Protein AF-A0A0K0FDU7-F1 (afdb_monomer)

pLDDT: mean 91.98, std 4.62, range [59.0, 96.69]

Mean predicted aligned error: 3.83 Å

Structure (mmCIF, N/CA/C/O backbone):
data_AF-A0A0K0FDU7-F1
#
_entry.id   AF-A0A0K0FDU7-F1
#
loop_
_atom_site.group_PDB
_atom_site.id
_atom_site.type_symbol
_atom_site.label_atom_id
_atom_site.label_alt_id
_atom_site.label_comp_id
_atom_site.label_asym_id
_atom_site.label_entity_id
_atom_site.label_seq_id
_atom_site.pdbx_PDB_ins_code
_atom_site.Cartn_x
_atom_site.Cartn_y
_atom_site.Cartn_z
_atom_site.occupancy
_atom_site.B_iso_or_equiv
_atom_site.auth_seq_id
_atom_site.auth_comp_id
_atom_site.auth_asym_id
_atom_site.auth_atom_id
_atom_site.pdbx_PDB_model_num
ATOM 1 N N . MET A 1 1 ? 7.505 -5.495 -8.063 1.00 81.81 1 MET A N 1
ATOM 2 C CA . MET A 1 1 ? 6.734 -4.293 -7.661 1.00 81.81 1 MET A CA 1
ATOM 3 C C . MET A 1 1 ? 5.684 -4.548 -6.590 1.00 81.81 1 MET A C 1
ATOM 5 O O . MET A 1 1 ? 5.302 -3.587 -5.931 1.00 81.81 1 MET A O 1
ATOM 9 N N . ALA A 1 2 ? 5.307 -5.806 -6.318 1.00 80.94 2 ALA A N 1
ATOM 10 C CA . ALA A 1 2 ? 4.483 -6.147 -5.155 1.00 80.94 2 ALA A CA 1
ATOM 11 C C . ALA A 1 2 ? 5.047 -5.582 -3.835 1.00 80.94 2 ALA A C 1
ATOM 13 O O . ALA A 1 2 ? 4.279 -5.144 -2.986 1.00 80.94 2 ALA A O 1
ATOM 14 N N . ASP A 1 3 ? 6.376 -5.499 -3.688 1.00 85.69 3 ASP A N 1
ATOM 15 C CA . ASP A 1 3 ? 7.012 -4.876 -2.520 1.00 85.69 3 ASP A CA 1
ATOM 16 C C . ASP A 1 3 ? 6.695 -3.382 -2.390 1.00 85.69 3 ASP A C 1
ATOM 18 O O . ASP A 1 3 ? 6.403 -2.922 -1.290 1.00 85.69 3 ASP A O 1
ATOM 22 N N . LEU A 1 4 ? 6.688 -2.627 -3.498 1.00 90.75 4 LEU A N 1
ATOM 23 C CA . LEU A 1 4 ? 6.318 -1.208 -3.503 1.00 90.75 4 LEU A CA 1
ATOM 24 C C . LEU A 1 4 ? 4.844 -1.034 -3.129 1.00 90.75 4 LEU A C 1
ATOM 26 O O . LEU A 1 4 ? 4.525 -0.252 -2.236 1.00 90.75 4 LEU A O 1
ATOM 30 N N . ALA A 1 5 ? 3.951 -1.794 -3.767 1.00 91.19 5 ALA A N 1
ATOM 31 C CA . ALA A 1 5 ? 2.526 -1.789 -3.445 1.00 91.19 5 ALA A CA 1
ATOM 32 C C . ALA A 1 5 ? 2.275 -2.122 -1.970 1.00 91.19 5 ALA A C 1
ATOM 34 O O . ALA A 1 5 ? 1.570 -1.387 -1.278 1.00 91.19 5 ALA A O 1
ATOM 35 N N . ARG A 1 6 ? 2.942 -3.155 -1.452 1.00 89.62 6 ARG A N 1
ATOM 36 C CA . ARG A 1 6 ? 2.887 -3.535 -0.041 1.00 89.62 6 ARG A CA 1
ATOM 37 C C . ARG A 1 6 ? 3.420 -2.432 0.875 1.00 89.62 6 ARG A C 1
ATOM 39 O O . ARG A 1 6 ? 2.785 -2.129 1.882 1.00 89.62 6 ARG A O 1
ATOM 46 N N . LEU A 1 7 ? 4.561 -1.824 0.546 1.00 88.75 7 LEU A N 1
ATOM 47 C CA . LEU A 1 7 ? 5.154 -0.732 1.323 1.00 88.75 7 LEU A CA 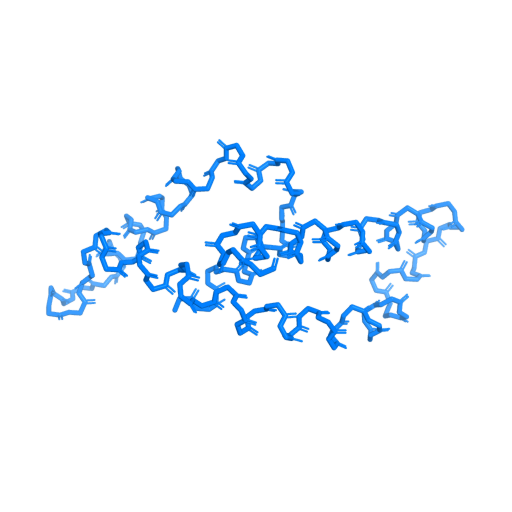1
ATOM 48 C C . LEU A 1 7 ? 4.202 0.459 1.420 1.00 88.75 7 LEU A C 1
ATOM 50 O O . LEU A 1 7 ? 3.965 0.946 2.526 1.00 88.75 7 LEU A O 1
ATOM 54 N N . LEU A 1 8 ? 3.629 0.893 0.296 1.00 89.75 8 LEU A N 1
ATOM 55 C CA . LEU A 1 8 ? 2.680 2.003 0.283 1.00 89.75 8 LEU A CA 1
ATOM 56 C C . LEU A 1 8 ? 1.411 1.651 1.061 1.00 89.75 8 LEU A C 1
ATOM 58 O O . LEU A 1 8 ? 0.974 2.440 1.898 1.00 89.75 8 LEU A O 1
ATOM 62 N N . ALA A 1 9 ? 0.849 0.461 0.850 1.00 87.94 9 ALA A N 1
ATOM 63 C CA . ALA A 1 9 ? -0.389 0.054 1.500 1.00 87.94 9 ALA A CA 1
ATOM 64 C C . ALA A 1 9 ? -0.252 -0.098 3.028 1.00 87.94 9 ALA A C 1
ATOM 66 O O . ALA A 1 9 ? -1.145 0.321 3.761 1.00 87.94 9 ALA A O 1
ATOM 67 N N . PHE A 1 10 ? 0.875 -0.621 3.530 1.00 83.38 10 PHE A N 1
ATOM 68 C CA . PHE A 1 10 ? 1.074 -0.816 4.972 1.00 83.38 10 PHE A CA 1
ATOM 69 C C . PHE A 1 10 ? 1.495 0.446 5.722 1.00 83.38 10 PHE A C 1
ATOM 71 O O . PHE A 1 10 ? 1.156 0.583 6.896 1.00 83.38 10 PHE A O 1
ATOM 78 N N . ASN A 1 11 ? 2.259 1.341 5.093 1.00 85.06 11 ASN A N 1
ATOM 79 C CA . ASN A 1 11 ? 2.931 2.432 5.810 1.00 85.06 11 ASN A CA 1
ATOM 80 C C . ASN A 1 11 ? 2.258 3.794 5.643 1.00 85.06 11 ASN A C 1
ATOM 82 O O . ASN A 1 11 ? 2.694 4.766 6.253 1.00 85.06 11 ASN A O 1
ATOM 86 N N . THR A 1 12 ? 1.199 3.881 4.843 1.00 88.12 12 THR A N 1
ATOM 87 C CA . THR A 1 12 ? 0.466 5.130 4.635 1.00 88.12 12 THR A CA 1
ATOM 88 C C . THR A 1 12 ? -1.008 4.959 4.969 1.00 88.12 12 THR A C 1
ATOM 90 O O . THR A 1 12 ? -1.545 3.851 4.953 1.00 88.12 12 THR A O 1
ATOM 93 N N . THR A 1 13 ? -1.672 6.067 5.292 1.00 89.31 13 THR A N 1
ATOM 94 C CA . THR A 1 13 ? -3.135 6.086 5.305 1.00 89.31 13 THR A CA 1
ATOM 95 C C . THR A 1 13 ? -3.647 6.007 3.871 1.00 89.31 13 THR A C 1
ATOM 97 O O . THR A 1 13 ? -2.994 6.482 2.940 1.00 89.31 13 THR A O 1
ATOM 100 N N . SER A 1 14 ? -4.841 5.456 3.684 1.00 90.50 14 SER A N 1
ATOM 101 C CA . SER A 1 14 ? -5.457 5.311 2.362 1.00 90.50 14 SER A CA 1
ATOM 102 C C . SER A 1 14 ? -5.644 6.661 1.674 1.00 90.50 14 SER A C 1
ATOM 104 O O . SER A 1 14 ? -5.299 6.814 0.507 1.00 90.50 14 SER A O 1
ATOM 106 N N . LYS A 1 15 ? -6.077 7.680 2.432 1.00 91.94 15 LYS A N 1
ATOM 107 C CA . LYS A 1 15 ? -6.155 9.066 1.954 1.00 91.94 15 LYS A CA 1
ATOM 108 C C . LYS A 1 15 ? -4.810 9.551 1.408 1.00 91.94 15 LYS A C 1
ATOM 110 O O . LYS A 1 15 ? -4.741 10.007 0.272 1.00 91.94 15 LYS A O 1
ATOM 115 N N . TYR A 1 16 ? -3.742 9.414 2.197 1.00 93.12 16 TYR A N 1
ATOM 116 C CA . TYR A 1 16 ? -2.415 9.860 1.780 1.00 93.12 16 TYR A CA 1
ATOM 117 C C . TYR A 1 16 ? -1.938 9.116 0.531 1.00 93.12 16 TYR A C 1
ATOM 119 O O . TYR A 1 16 ? -1.433 9.754 -0.391 1.00 93.12 16 TYR A O 1
ATOM 127 N N . ARG A 1 17 ? -2.124 7.789 0.483 1.00 92.75 17 ARG A N 1
ATOM 128 C CA . ARG A 1 17 ? -1.781 6.956 -0.676 1.00 92.75 17 ARG A CA 1
ATOM 129 C C . ARG A 1 17 ? -2.475 7.456 -1.937 1.00 92.75 17 ARG A C 1
ATOM 131 O O . ARG A 1 17 ? -1.781 7.785 -2.888 1.00 92.75 17 ARG A O 1
ATOM 138 N N . ARG A 1 18 ? -3.805 7.580 -1.920 1.00 92.19 18 ARG A N 1
ATOM 139 C CA . ARG A 1 18 ? -4.612 8.020 -3.073 1.00 92.19 18 ARG A CA 1
ATOM 140 C C . ARG A 1 18 ? -4.185 9.400 -3.581 1.00 92.19 18 ARG A C 1
ATOM 142 O O . ARG A 1 18 ? -4.017 9.595 -4.778 1.00 92.19 18 ARG A O 1
ATOM 149 N N . GLU A 1 19 ? -3.940 10.341 -2.671 1.00 95.94 19 GLU A N 1
ATOM 150 C CA . GLU A 1 19 ? -3.513 11.705 -3.018 1.00 95.94 19 GLU A CA 1
ATOM 151 C C . GLU A 1 19 ? -2.080 11.775 -3.576 1.00 95.94 19 GLU A C 1
ATOM 153 O O . GLU A 1 19 ? -1.738 12.724 -4.279 1.00 95.94 19 GLU A O 1
ATOM 158 N N . ASN A 1 20 ? -1.219 10.803 -3.252 1.00 95.69 20 ASN A N 1
ATOM 159 C CA . ASN A 1 20 ? 0.220 10.879 -3.524 1.00 95.69 20 ASN A CA 1
ATOM 160 C C . ASN A 1 20 ? 0.769 9.727 -4.374 1.00 95.69 20 ASN A C 1
ATOM 162 O O . ASN A 1 20 ? 1.975 9.699 -4.607 1.00 95.69 20 ASN A O 1
ATOM 166 N N . GLU A 1 21 ? -0.060 8.792 -4.833 1.00 93.88 21 GLU A N 1
ATOM 167 C CA . GLU A 1 21 ? 0.379 7.533 -5.444 1.00 93.88 21 GLU A CA 1
ATOM 168 C C . GLU A 1 21 ? 1.392 7.755 -6.572 1.00 93.88 21 GLU A C 1
ATOM 170 O O . GLU A 1 21 ? 2.522 7.272 -6.496 1.00 93.88 21 GLU A O 1
ATOM 175 N N . ASN A 1 22 ? 1.036 8.576 -7.564 1.00 95.12 22 ASN A N 1
ATOM 176 C CA . ASN A 1 22 ? 1.920 8.901 -8.685 1.00 95.12 22 ASN A CA 1
ATOM 177 C C . ASN A 1 22 ? 3.256 9.499 -8.225 1.00 95.12 22 ASN A C 1
ATOM 179 O O . ASN A 1 22 ? 4.314 9.054 -8.667 1.00 95.12 22 ASN A O 1
ATOM 183 N N . ARG A 1 23 ? 3.211 10.456 -7.289 1.00 96.56 23 ARG A N 1
ATOM 184 C CA . ARG A 1 23 ? 4.406 11.110 -6.736 1.00 96.56 23 ARG A CA 1
ATOM 185 C C . ARG A 1 23 ? 5.317 10.108 -6.024 1.00 96.56 23 ARG A C 1
ATOM 187 O O . ARG A 1 23 ? 6.536 10.203 -6.127 1.00 96.56 23 ARG A O 1
ATOM 194 N N . LEU A 1 24 ? 4.737 9.157 -5.293 1.00 94.69 24 LEU A N 1
ATOM 195 C CA . LEU A 1 24 ? 5.476 8.130 -4.556 1.00 94.69 24 LEU A CA 1
ATOM 196 C C . LEU A 1 24 ? 6.091 7.087 -5.497 1.00 94.69 24 LEU A C 1
ATOM 198 O O . LEU A 1 24 ? 7.232 6.683 -5.280 1.00 94.69 24 LEU A O 1
ATOM 202 N N . ILE A 1 25 ? 5.378 6.689 -6.555 1.00 95.50 25 ILE A N 1
ATOM 203 C CA . ILE A 1 25 ? 5.908 5.782 -7.583 1.00 95.50 25 ILE A CA 1
ATOM 204 C C . ILE A 1 25 ? 7.068 6.443 -8.335 1.00 95.50 25 ILE A C 1
ATOM 206 O O . ILE A 1 25 ? 8.101 5.812 -8.539 1.00 95.50 25 ILE A O 1
ATOM 210 N N . GLU A 1 26 ? 6.940 7.719 -8.699 1.00 96.38 26 GLU A N 1
ATOM 211 C CA . GLU A 1 26 ? 8.008 8.491 -9.352 1.00 96.38 26 GLU A CA 1
ATOM 212 C C . GLU A 1 26 ? 9.229 8.669 -8.448 1.00 96.38 26 GLU A C 1
ATOM 214 O O . GLU A 1 26 ? 10.368 8.533 -8.896 1.00 96.38 26 GLU A O 1
ATOM 219 N N . TYR A 1 27 ? 9.007 8.906 -7.155 1.00 95.19 27 TYR A N 1
ATOM 220 C CA . TYR A 1 27 ? 10.095 8.956 -6.188 1.00 95.19 27 TYR A CA 1
ATOM 221 C C . TYR A 1 27 ? 10.817 7.606 -6.075 1.00 95.19 27 TYR A C 1
ATOM 223 O O . TYR A 1 27 ? 12.044 7.562 -6.136 1.00 95.19 27 TYR A O 1
ATOM 231 N N . TYR A 1 28 ? 10.073 6.499 -5.977 1.00 94.06 28 TYR A N 1
ATOM 232 C CA . TYR A 1 28 ? 10.660 5.159 -5.962 1.00 94.06 28 TYR A CA 1
ATOM 233 C C . TYR A 1 28 ? 11.442 4.863 -7.245 1.00 94.06 28 TYR A C 1
ATOM 235 O O . TYR A 1 28 ? 12.558 4.357 -7.170 1.00 94.06 28 TYR A O 1
ATOM 243 N N . HIS A 1 29 ? 10.886 5.209 -8.410 1.00 95.12 29 HIS A N 1
ATOM 244 C CA . HIS A 1 29 ? 11.529 5.045 -9.716 1.00 95.12 29 HIS A CA 1
ATOM 245 C C . HIS A 1 29 ? 12.902 5.704 -9.763 1.00 95.12 29 HIS A C 1
ATOM 247 O O . HIS A 1 29 ? 13.887 5.058 -10.123 1.00 95.12 29 HIS A O 1
ATOM 253 N N . LYS A 1 30 ? 12.956 6.973 -9.345 1.00 95.06 30 LYS A N 1
ATOM 254 C CA . LYS A 1 30 ? 14.190 7.749 -9.291 1.00 95.06 30 LYS A CA 1
ATOM 255 C C . LYS A 1 30 ? 15.236 7.049 -8.425 1.00 95.06 30 LYS A C 1
ATOM 257 O O . LYS A 1 30 ? 16.324 6.765 -8.911 1.00 95.06 30 LYS A O 1
ATOM 262 N N . ILE A 1 31 ? 14.886 6.719 -7.181 1.00 94.44 31 ILE A N 1
ATOM 263 C CA . ILE A 1 31 ? 15.816 6.077 -6.240 1.00 94.44 31 ILE A CA 1
ATOM 264 C C . ILE A 1 31 ? 16.272 4.704 -6.749 1.00 94.44 31 ILE A C 1
ATOM 266 O O . ILE A 1 31 ? 17.451 4.368 -6.647 1.00 94.44 31 ILE A O 1
ATOM 270 N N . PHE A 1 32 ? 15.358 3.909 -7.313 1.00 92.75 32 PHE A N 1
ATOM 271 C CA . PHE A 1 32 ? 15.676 2.593 -7.858 1.00 92.75 32 PHE A CA 1
ATOM 272 C C . PHE A 1 32 ? 16.709 2.699 -8.986 1.00 92.75 32 PHE A C 1
ATOM 274 O O . PHE A 1 32 ? 17.757 2.064 -8.906 1.00 92.75 32 PHE A O 1
ATOM 281 N N . ASN A 1 33 ? 16.467 3.545 -9.991 1.00 94.12 33 ASN A N 1
ATOM 282 C CA . ASN A 1 33 ? 17.393 3.695 -11.115 1.00 94.12 33 ASN A CA 1
ATOM 283 C C . ASN A 1 33 ? 18.716 4.374 -10.713 1.00 94.12 33 ASN A C 1
ATOM 285 O O . ASN A 1 33 ? 19.748 4.021 -11.272 1.00 94.12 33 ASN A O 1
ATOM 289 N N . GLU A 1 34 ? 18.719 5.285 -9.731 1.00 94.19 34 GLU A N 1
ATOM 290 C CA . GLU A 1 34 ? 19.954 5.858 -9.160 1.00 94.19 34 GLU A CA 1
ATOM 291 C C . GLU A 1 34 ? 20.801 4.810 -8.416 1.00 94.19 34 GLU A C 1
ATOM 293 O O . GLU A 1 34 ? 22.021 4.936 -8.346 1.00 94.19 34 GLU A O 1
ATOM 298 N N . THR A 1 35 ? 20.167 3.772 -7.863 1.00 93.81 35 THR A N 1
ATOM 299 C CA . THR A 1 35 ? 20.851 2.690 -7.132 1.00 93.81 35 THR A CA 1
ATOM 300 C C . THR A 1 35 ? 21.338 1.577 -8.067 1.00 93.81 35 THR A C 1
ATOM 302 O O . THR A 1 35 ? 22.322 0.890 -7.781 1.00 93.81 35 THR A O 1
ATOM 305 N N . VAL A 1 36 ? 20.648 1.366 -9.189 1.00 92.25 36 VAL A N 1
ATOM 306 C CA . VAL A 1 36 ? 20.998 0.353 -10.187 1.00 92.25 36 VAL A CA 1
ATOM 307 C C . VAL A 1 36 ? 22.114 0.885 -11.094 1.00 92.25 36 VAL A C 1
ATOM 309 O O . VAL A 1 36 ? 21.877 1.611 -12.055 1.00 92.25 36 VAL A O 1
ATOM 312 N N . ASN A 1 37 ? 23.351 0.477 -10.791 1.00 81.50 37 ASN A N 1
ATOM 313 C CA . ASN A 1 37 ? 24.566 0.905 -11.503 1.00 81.50 37 ASN A CA 1
ATOM 314 C C . ASN A 1 37 ? 24.689 0.384 -12.951 1.00 81.50 37 ASN A C 1
ATOM 316 O O . ASN A 1 37 ? 25.557 0.842 -13.688 1.00 81.50 37 ASN A O 1
ATOM 320 N N . ASP A 1 38 ? 23.877 -0.597 -13.354 1.00 92.12 38 ASP A N 1
ATOM 321 C CA . ASP A 1 38 ? 23.887 -1.178 -14.702 1.00 92.12 38 ASP A CA 1
ATOM 322 C C . ASP A 1 38 ? 22.581 -0.826 -15.421 1.00 92.12 38 ASP 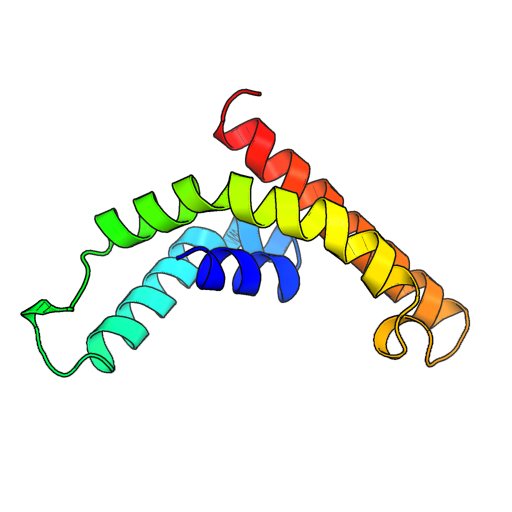A C 1
ATOM 324 O O . ASP A 1 38 ? 21.504 -1.305 -15.060 1.00 92.12 38 ASP A O 1
ATOM 328 N N . GLU A 1 39 ? 22.695 0.006 -16.458 1.00 89.75 39 GLU A N 1
ATOM 329 C CA . GLU A 1 39 ? 21.572 0.543 -17.235 1.00 89.75 39 GLU A CA 1
ATOM 330 C C . GLU A 1 39 ? 20.642 -0.541 -17.796 1.00 89.75 39 GLU A C 1
ATOM 332 O O . GLU A 1 39 ? 19.450 -0.299 -17.966 1.00 89.75 39 GLU A O 1
ATOM 337 N N . ARG A 1 40 ? 21.136 -1.768 -18.019 1.00 91.44 40 ARG A N 1
ATOM 338 C CA . ARG A 1 40 ? 20.319 -2.885 -18.529 1.00 91.44 40 ARG A CA 1
ATOM 339 C C . ARG A 1 40 ? 19.238 -3.343 -17.552 1.00 91.44 40 ARG A C 1
ATOM 341 O O . ARG A 1 40 ? 18.287 -3.996 -17.972 1.00 91.44 40 ARG A O 1
ATOM 348 N N . TYR A 1 41 ? 19.396 -3.037 -16.265 1.00 89.94 41 TYR A N 1
ATOM 349 C CA . TYR A 1 41 ? 18.432 -3.374 -15.216 1.00 89.94 41 TYR A CA 1
ATOM 350 C C . TYR A 1 41 ? 17.608 -2.171 -14.754 1.00 89.94 41 TYR A C 1
ATOM 352 O O . TYR A 1 41 ? 16.753 -2.318 -13.877 1.00 89.94 41 TYR A O 1
ATOM 360 N N . GLN A 1 42 ? 17.845 -0.986 -15.321 1.00 93.12 42 GLN A N 1
ATOM 361 C CA . GLN A 1 42 ? 16.980 0.157 -15.077 1.00 93.12 42 GLN A CA 1
ATOM 362 C C . GLN A 1 42 ? 15.605 -0.096 -15.691 1.00 93.12 42 GLN A C 1
ATOM 364 O O . GLN A 1 42 ? 15.460 -0.732 -16.736 1.00 93.12 42 GLN A O 1
ATOM 369 N N . VAL A 1 43 ? 14.571 0.414 -15.031 1.00 92.69 43 VAL A N 1
ATOM 370 C CA . VAL A 1 43 ? 13.185 0.254 -15.483 1.00 92.69 43 VAL A CA 1
ATOM 371 C C . VAL A 1 43 ? 12.640 1.584 -15.980 1.00 92.69 43 VAL A C 1
ATOM 373 O O . VAL A 1 43 ? 13.022 2.646 -15.483 1.00 92.69 43 VAL A O 1
ATOM 376 N N . SER A 1 44 ? 11.734 1.552 -16.958 1.00 95.19 44 SER A N 1
ATOM 377 C CA . SER A 1 44 ? 10.974 2.745 -17.334 1.00 95.19 44 SER A CA 1
ATOM 378 C C . SER A 1 44 ? 9.910 3.044 -16.273 1.00 95.19 44 SER A C 1
ATOM 380 O O . SER A 1 44 ? 9.386 2.136 -15.621 1.00 95.19 44 SER A O 1
ATOM 382 N N . LEU A 1 45 ? 9.567 4.323 -16.111 1.00 96.00 45 LEU A N 1
ATOM 383 C CA . LEU A 1 45 ? 8.507 4.738 -15.189 1.00 96.00 45 LEU A CA 1
ATOM 384 C C . LEU A 1 45 ? 7.154 4.115 -15.565 1.00 96.00 45 LEU A C 1
ATOM 386 O O . LEU A 1 45 ? 6.374 3.749 -14.691 1.00 96.00 45 LEU A O 1
ATOM 390 N N . GLU A 1 46 ? 6.884 3.973 -16.862 1.00 96.69 46 GLU A N 1
ATOM 391 C CA . GLU A 1 46 ? 5.658 3.359 -17.374 1.00 96.69 46 GLU A CA 1
ATOM 392 C C . GLU A 1 46 ? 5.557 1.882 -16.978 1.00 96.69 46 GLU A C 1
ATOM 394 O O . GLU A 1 46 ? 4.560 1.481 -16.377 1.00 96.69 46 GLU A O 1
ATOM 399 N N . ASN A 1 47 ? 6.619 1.097 -17.201 1.00 94.44 47 ASN A N 1
ATOM 400 C CA . ASN A 1 47 ? 6.657 -0.313 -16.804 1.00 94.44 47 ASN A CA 1
ATOM 401 C C . ASN A 1 47 ? 6.537 -0.468 -15.285 1.00 94.44 47 ASN A C 1
ATOM 403 O O . ASN A 1 47 ? 5.893 -1.399 -14.803 1.00 94.44 47 ASN A O 1
ATOM 407 N N . LEU A 1 48 ? 7.130 0.453 -14.521 1.00 95.00 48 LEU A N 1
ATOM 408 C CA . LEU A 1 48 ? 7.000 0.475 -13.069 1.00 95.00 48 LEU A CA 1
ATOM 409 C C . LEU A 1 48 ? 5.549 0.725 -12.632 1.00 95.00 48 LEU A C 1
ATOM 411 O O . LEU A 1 48 ? 5.047 -0.012 -11.784 1.00 95.00 48 LEU A O 1
ATOM 415 N N . LYS A 1 49 ? 4.881 1.742 -13.196 1.00 95.75 49 LYS A N 1
ATOM 416 C CA . LYS A 1 49 ? 3.473 2.062 -12.903 1.00 95.75 49 LYS A CA 1
ATOM 417 C C . LYS A 1 49 ? 2.563 0.890 -13.267 1.00 95.75 49 LYS A C 1
ATOM 419 O O . LYS A 1 49 ? 1.728 0.495 -12.455 1.00 95.75 49 LYS A O 1
ATOM 424 N N . LEU A 1 50 ? 2.767 0.290 -14.439 1.00 95.12 50 LEU A N 1
ATOM 425 C CA . LEU A 1 50 ? 2.020 -0.890 -14.868 1.00 95.12 50 LEU A CA 1
ATOM 426 C C . LEU A 1 50 ? 2.194 -2.047 -13.873 1.00 95.12 50 LEU A C 1
ATOM 428 O O . LEU A 1 50 ? 1.215 -2.521 -13.301 1.00 95.12 50 LEU A O 1
ATOM 432 N N . ALA A 1 51 ? 3.440 -2.424 -13.575 1.00 94.69 51 ALA A N 1
ATOM 433 C CA . ALA A 1 51 ? 3.738 -3.516 -12.652 1.00 94.69 51 ALA A CA 1
ATOM 434 C C . ALA A 1 51 ? 3.265 -3.240 -11.213 1.00 94.69 51 ALA A C 1
ATOM 436 O O . ALA A 1 51 ? 2.939 -4.175 -10.481 1.00 94.69 51 ALA A O 1
ATOM 437 N N . TYR A 1 52 ? 3.239 -1.977 -10.777 1.00 95.25 52 TYR A N 1
ATOM 438 C CA . TYR A 1 52 ? 2.646 -1.578 -9.502 1.00 95.25 52 TYR A CA 1
ATOM 439 C C . TYR A 1 52 ? 1.154 -1.923 -9.469 1.00 95.25 52 TYR A C 1
ATOM 441 O O . TYR A 1 52 ? 0.728 -2.665 -8.583 1.00 95.25 52 TYR A O 1
ATOM 449 N N . HIS A 1 53 ? 0.383 -1.459 -10.457 1.00 94.50 53 HIS A N 1
ATOM 450 C CA . HIS A 1 53 ? -1.061 -1.687 -10.509 1.00 94.50 53 HIS A CA 1
ATOM 451 C C . HIS A 1 53 ? -1.421 -3.164 -10.681 1.00 94.50 53 HIS A C 1
ATOM 453 O O . HIS A 1 53 ? -2.278 -3.670 -9.961 1.00 94.50 53 HIS A O 1
ATOM 459 N N . GLU A 1 54 ? -0.732 -3.877 -11.574 1.00 94.69 54 GLU A N 1
ATOM 460 C CA . GLU A 1 54 ? -0.951 -5.314 -11.788 1.00 94.69 54 GLU A CA 1
ATOM 461 C C . GLU A 1 54 ? -0.626 -6.149 -10.542 1.00 94.69 54 GLU A C 1
ATOM 463 O O . GLU A 1 54 ? -1.165 -7.239 -10.360 1.00 94.69 54 GLU A O 1
ATOM 468 N N . SER A 1 55 ? 0.221 -5.637 -9.643 1.00 95.25 55 SER A N 1
ATOM 469 C CA . SER A 1 55 ? 0.544 -6.320 -8.389 1.00 95.25 55 SER A CA 1
ATOM 470 C C . SER A 1 55 ? -0.482 -6.116 -7.271 1.00 95.25 55 SER A C 1
ATOM 472 O O . SER A 1 55 ? -0.447 -6.861 -6.289 1.00 95.25 55 SER A O 1
ATOM 474 N N . LEU A 1 56 ? -1.397 -5.144 -7.387 1.00 94.94 56 LEU A N 1
ATOM 475 C CA . LEU A 1 56 ? -2.322 -4.804 -6.299 1.00 94.94 56 LEU A CA 1
ATOM 476 C C . LEU A 1 56 ? -3.228 -5.973 -5.872 1.00 94.94 56 LEU A C 1
ATOM 478 O O . LEU A 1 56 ? -3.333 -6.190 -4.664 1.00 94.94 56 LEU A O 1
ATOM 482 N N . PRO A 1 57 ? -3.808 -6.789 -6.781 1.00 94.44 57 PRO A N 1
ATOM 483 C CA . PRO A 1 57 ? -4.612 -7.946 -6.381 1.00 94.44 57 PRO A CA 1
ATOM 484 C C . PRO A 1 57 ? -3.816 -8.972 -5.566 1.00 94.44 57 PRO A C 1
ATOM 486 O O . PRO A 1 57 ? -4.312 -9.513 -4.579 1.00 94.44 57 PRO A O 1
ATOM 489 N N . LEU A 1 58 ? -2.548 -9.205 -5.923 1.00 93.44 58 LEU A N 1
ATOM 490 C CA . LEU A 1 58 ? -1.673 -10.094 -5.157 1.00 93.44 58 LEU A CA 1
ATOM 491 C C . LEU A 1 58 ? -1.412 -9.533 -3.751 1.00 93.44 58 LEU A C 1
ATOM 493 O O . LEU A 1 58 ? -1.470 -10.270 -2.767 1.00 93.44 58 LEU A O 1
ATOM 497 N N . VAL A 1 59 ? -1.150 -8.228 -3.639 1.00 93.94 59 VAL A N 1
ATOM 498 C CA . VAL A 1 59 ? -0.971 -7.564 -2.338 1.00 93.94 59 VAL A CA 1
ATOM 499 C C . VAL A 1 59 ? -2.255 -7.617 -1.511 1.00 93.94 59 VAL A C 1
ATOM 501 O O . VAL A 1 59 ? -2.182 -7.844 -0.305 1.00 93.94 59 VAL A O 1
ATOM 504 N N . LEU A 1 60 ? -3.423 -7.498 -2.141 1.00 93.62 60 LEU A N 1
ATOM 505 C CA . LEU A 1 60 ? -4.708 -7.590 -1.455 1.00 93.62 60 LEU A CA 1
ATOM 506 C C . LEU A 1 60 ? -4.906 -8.954 -0.794 1.00 93.62 60 LEU A C 1
ATOM 508 O O . LEU A 1 60 ? -5.333 -9.018 0.358 1.00 93.62 60 LEU A O 1
ATOM 512 N N . ILE A 1 61 ? -4.538 -10.037 -1.483 1.00 91.88 61 ILE A N 1
ATOM 513 C CA . ILE A 1 61 ? -4.572 -11.390 -0.915 1.00 91.88 61 ILE A CA 1
ATOM 514 C C 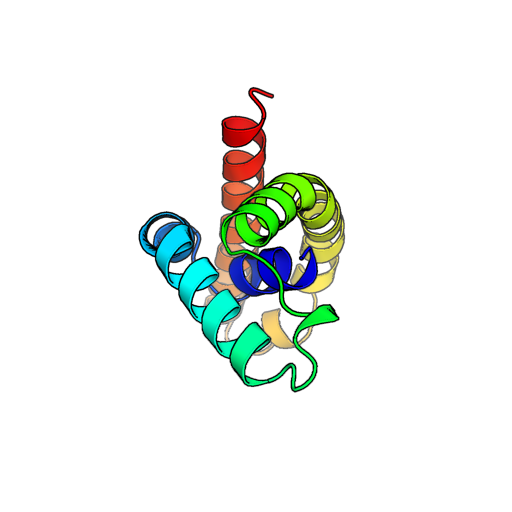. ILE A 1 61 ? -3.710 -11.443 0.351 1.00 91.88 61 ILE A C 1
ATOM 516 O O . ILE A 1 61 ? -4.167 -11.915 1.392 1.00 91.88 61 ILE A O 1
ATOM 520 N N . PHE A 1 62 ? -2.489 -10.897 0.311 1.00 90.75 62 PHE A N 1
ATOM 521 C CA . PHE A 1 62 ? -1.647 -10.826 1.506 1.00 90.75 62 PHE A CA 1
ATOM 522 C C . PHE A 1 62 ? -2.302 -10.027 2.634 1.00 90.75 62 PHE A C 1
ATOM 524 O O 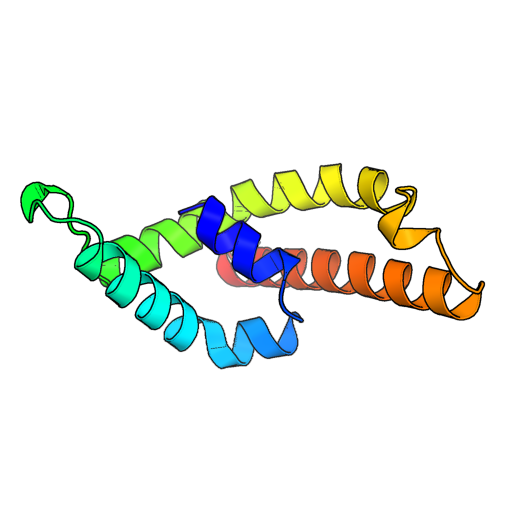. PHE A 1 62 ? -2.212 -10.441 3.787 1.00 90.75 62 PHE A O 1
ATOM 531 N N . PHE A 1 63 ? -2.967 -8.913 2.337 1.00 90.12 63 PHE A N 1
ATOM 532 C CA . PHE A 1 63 ? -3.662 -8.097 3.335 1.00 90.12 63 PHE A CA 1
ATOM 533 C C . PHE A 1 63 ? -4.832 -8.853 3.972 1.00 90.12 63 PHE A C 1
ATOM 535 O O . PHE A 1 63 ? -4.924 -8.908 5.197 1.00 90.12 63 PHE A O 1
ATOM 542 N N . ALA A 1 64 ? -5.655 -9.528 3.170 1.00 89.69 64 ALA A N 1
ATOM 543 C CA . ALA A 1 64 ? -6.782 -10.318 3.659 1.00 89.69 64 ALA A CA 1
ATOM 544 C C . ALA A 1 64 ? -6.356 -11.393 4.678 1.00 89.69 64 ALA A C 1
ATOM 546 O O . ALA A 1 64 ? -7.032 -11.588 5.687 1.00 89.69 64 ALA A O 1
ATOM 547 N N . PHE A 1 65 ? -5.208 -12.048 4.462 1.00 89.62 65 PHE A N 1
ATOM 548 C CA . PHE A 1 65 ? -4.687 -13.054 5.395 1.00 89.62 65 PHE A CA 1
ATOM 549 C C . PHE A 1 65 ? -3.837 -12.474 6.534 1.00 89.62 65 PHE A C 1
ATOM 551 O O . PHE A 1 65 ? -3.855 -13.004 7.645 1.00 89.62 65 PHE A O 1
ATOM 558 N N . SER A 1 66 ? -3.083 -11.401 6.291 1.00 89.62 66 SER A N 1
ATOM 559 C CA . SER A 1 66 ? -2.175 -10.826 7.294 1.00 89.62 66 SER A CA 1
ATOM 560 C C . SER A 1 66 ? -2.892 -9.954 8.320 1.00 89.62 66 SER A C 1
ATOM 562 O O . SER A 1 66 ? -2.475 -9.932 9.476 1.00 89.62 66 SER A O 1
ATOM 564 N N . THR A 1 67 ? -3.993 -9.296 7.957 1.00 91.81 67 THR A N 1
ATOM 565 C CA . THR A 1 67 ? -4.736 -8.416 8.867 1.00 91.81 67 THR A CA 1
ATOM 566 C C . THR A 1 67 ? -5.266 -9.140 10.108 1.00 91.81 67 THR A C 1
ATOM 568 O O . THR A 1 67 ? -4.984 -8.667 11.213 1.00 91.81 67 THR A O 1
ATOM 571 N N . PRO A 1 68 ? -5.927 -10.313 10.007 1.00 91.94 68 PRO A N 1
ATOM 572 C CA . PRO A 1 68 ? -6.298 -11.097 11.185 1.00 91.94 68 PRO A CA 1
ATOM 573 C C . PRO A 1 68 ? -5.102 -11.514 12.049 1.00 91.94 68 PRO A C 1
ATOM 575 O O . PRO A 1 68 ? -5.204 -11.509 13.272 1.00 91.94 68 PRO A O 1
ATOM 578 N N . LEU A 1 69 ? -3.955 -11.840 11.440 1.00 90.75 69 LEU A N 1
ATOM 579 C CA . LEU A 1 69 ? -2.741 -12.202 12.182 1.00 90.75 69 LEU A CA 1
ATOM 580 C C . LEU A 1 69 ? -2.202 -10.999 12.964 1.00 90.75 69 LEU A C 1
ATOM 582 O O . LEU A 1 69 ? -1.925 -11.089 14.160 1.00 90.75 69 LEU A O 1
ATOM 586 N N . TYR A 1 70 ? -2.095 -9.853 12.297 1.00 90.50 70 TYR A N 1
ATOM 587 C CA . TYR A 1 70 ? -1.560 -8.615 12.854 1.00 90.50 70 TYR A CA 1
ATOM 588 C C . TYR A 1 70 ? -2.439 -8.037 13.957 1.00 90.50 70 TYR A C 1
ATOM 590 O O . TYR A 1 70 ? -1.906 -7.503 14.928 1.00 90.50 70 TYR A O 1
ATOM 598 N N . TYR A 1 71 ? -3.755 -8.233 13.881 1.00 93.19 71 TYR A N 1
ATOM 599 C CA . TYR A 1 71 ? -4.731 -7.779 14.875 1.00 93.19 71 TYR A CA 1
ATOM 600 C C . TYR A 1 71 ? -4.412 -8.202 16.327 1.00 93.19 71 TYR A C 1
ATOM 602 O O . TYR A 1 71 ? -4.805 -7.523 17.288 1.00 93.19 71 TYR A O 1
ATOM 610 N N . TYR A 1 72 ? -3.690 -9.315 16.492 1.00 92.69 72 TYR A N 1
ATOM 611 C CA . TYR A 1 72 ? -3.306 -9.880 17.788 1.00 92.69 72 TYR A CA 1
ATOM 612 C C . TYR A 1 72 ? -1.809 -9.762 18.107 1.00 92.69 72 TYR A C 1
ATOM 614 O O . TYR A 1 72 ? -1.381 -10.197 19.173 1.00 92.69 72 TYR A O 1
ATOM 622 N N . MET A 1 73 ? -0.996 -9.180 17.223 1.00 92.69 73 MET A N 1
ATOM 623 C CA . MET A 1 73 ? 0.446 -9.066 17.446 1.00 92.69 73 MET A CA 1
ATOM 624 C C . MET A 1 73 ? 0.804 -7.967 18.450 1.00 92.69 73 MET A C 1
ATOM 626 O O . MET A 1 73 ? 0.111 -6.959 18.576 1.00 92.69 73 MET A O 1
ATOM 630 N N . ASN A 1 74 ? 1.960 -8.126 19.103 1.00 89.94 74 ASN A N 1
ATOM 631 C CA . ASN A 1 74 ? 2.484 -7.219 20.132 1.00 89.94 74 ASN A CA 1
ATOM 632 C C . ASN A 1 74 ? 2.464 -5.735 19.728 1.00 89.94 74 ASN A C 1
ATOM 634 O O . ASN A 1 74 ? 2.113 -4.886 20.539 1.00 89.94 74 ASN A O 1
ATOM 638 N N . PHE A 1 75 ? 2.778 -5.402 18.475 1.00 85.62 75 PHE A N 1
ATOM 639 C CA . PHE A 1 75 ? 2.765 -4.005 18.023 1.00 85.62 75 PHE A CA 1
ATOM 640 C C . PHE A 1 75 ? 1.357 -3.368 18.051 1.00 85.62 75 PHE A C 1
ATOM 642 O O . PHE A 1 75 ? 1.229 -2.154 18.225 1.00 85.62 75 PHE A O 1
ATOM 649 N N . ILE A 1 76 ? 0.300 -4.179 17.931 1.00 89.38 76 ILE A N 1
ATOM 650 C CA . ILE A 1 76 ? -1.094 -3.752 18.076 1.00 89.38 76 ILE A CA 1
ATOM 651 C C . ILE A 1 76 ? -1.522 -3.755 19.544 1.00 89.38 76 ILE A C 1
ATOM 653 O O . ILE A 1 76 ? -2.151 -2.800 19.988 1.00 89.38 76 ILE A O 1
ATOM 657 N N . VAL A 1 77 ? -1.189 -4.810 20.295 1.00 91.06 77 VAL A N 1
ATOM 658 C CA . VAL A 1 77 ? -1.772 -5.063 21.628 1.00 91.06 77 VAL A CA 1
ATOM 659 C C . VAL A 1 77 ? -0.981 -4.485 22.808 1.00 91.06 77 VAL A C 1
ATOM 661 O O . VAL A 1 77 ? -1.430 -4.597 23.945 1.00 91.06 77 VAL A O 1
ATOM 664 N N . ILE A 1 78 ? 0.179 -3.863 22.578 1.00 93.31 78 ILE A N 1
ATOM 665 C CA . ILE A 1 78 ? 0.943 -3.167 23.627 1.00 93.31 78 ILE A CA 1
ATOM 666 C C . ILE A 1 78 ? 0.456 -1.720 23.761 1.00 93.31 78 ILE A C 1
ATOM 668 O O . ILE A 1 78 ? 0.597 -0.929 22.829 1.00 93.31 78 ILE A O 1
ATOM 672 N N . GLY A 1 79 ? -0.040 -1.349 24.939 1.00 94.00 79 GLY A N 1
ATOM 673 C CA . GLY A 1 79 ? -0.450 0.019 25.265 1.00 94.00 79 GLY A CA 1
ATOM 674 C C . GLY A 1 79 ? -1.707 0.059 26.128 1.00 94.00 79 GLY A C 1
ATOM 675 O O . GLY A 1 79 ? -2.138 -0.951 26.684 1.00 94.00 79 GLY A O 1
ATOM 676 N N . THR A 1 80 ? -2.301 1.239 26.235 1.00 96.62 80 THR A N 1
ATOM 677 C CA . THR A 1 80 ? -3.634 1.430 26.817 1.00 96.62 80 THR A CA 1
ATOM 678 C C . THR A 1 80 ? -4.715 0.806 25.927 1.00 96.62 80 THR A C 1
ATOM 680 O O . THR A 1 80 ? -4.525 0.6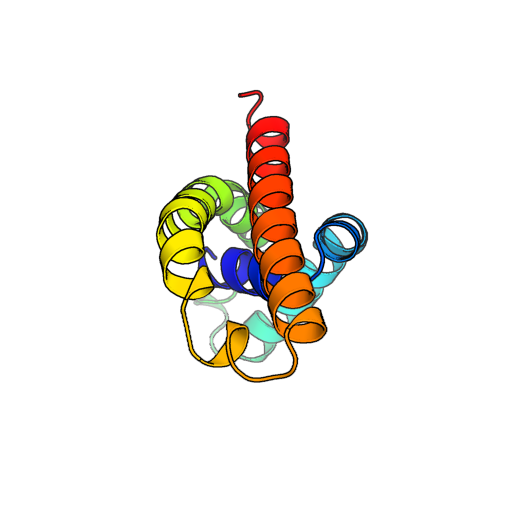27 24.724 1.00 96.62 80 THR A O 1
ATOM 683 N N . GLN A 1 81 ? -5.888 0.509 26.494 1.00 95.62 81 GLN A N 1
ATOM 684 C CA . GLN A 1 81 ? -7.013 -0.036 25.717 1.00 95.62 81 GLN A CA 1
ATOM 685 C C . GLN A 1 81 ? -7.426 0.877 24.554 1.00 95.62 81 GLN A C 1
ATOM 687 O O . GLN A 1 81 ? -7.763 0.384 23.480 1.00 95.62 81 GLN A O 1
ATOM 692 N N . GLU A 1 82 ? -7.336 2.196 24.742 1.00 96.62 82 GLU A N 1
ATOM 693 C CA . GLU A 1 82 ? -7.648 3.175 23.700 1.00 96.62 82 GLU A CA 1
ATOM 694 C C . GLU A 1 82 ? -6.633 3.128 22.549 1.00 96.62 82 GLU A C 1
ATOM 696 O O . GLU A 1 82 ? -7.011 3.103 21.380 1.00 96.62 82 GLU A O 1
ATOM 701 N N . GLU A 1 83 ? -5.336 3.035 22.856 1.00 95.75 83 GLU A N 1
ATOM 702 C CA . GLU A 1 83 ? -4.295 2.905 21.830 1.00 95.75 83 GLU A CA 1
ATOM 703 C C . GLU A 1 83 ? -4.425 1.599 21.045 1.00 95.75 83 GLU A C 1
ATOM 705 O O . GLU A 1 83 ? -4.301 1.601 19.820 1.00 95.75 83 GLU A O 1
ATOM 710 N N . ILE A 1 84 ? -4.704 0.491 21.739 1.00 95.81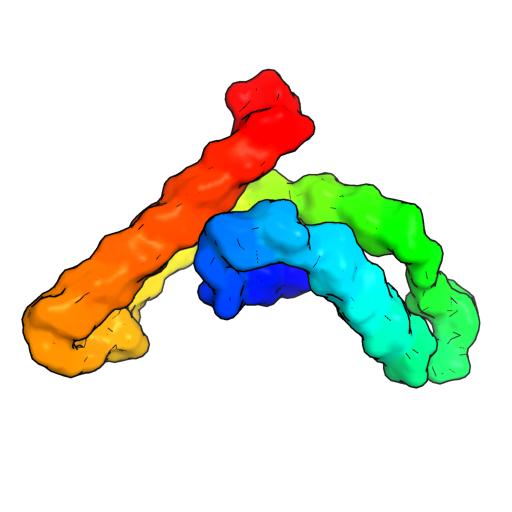 84 ILE A N 1
ATOM 711 C CA . ILE A 1 84 ? -4.914 -0.819 21.114 1.00 95.81 84 ILE A CA 1
ATOM 712 C C . ILE A 1 84 ? -6.118 -0.759 20.172 1.00 95.81 84 ILE A C 1
ATOM 714 O O . ILE A 1 84 ? -6.030 -1.195 19.022 1.00 95.81 84 ILE A O 1
ATOM 718 N N . LYS A 1 85 ? -7.238 -0.197 20.642 1.00 95.44 85 LYS A N 1
ATOM 719 C CA . LYS A 1 85 ? -8.452 -0.016 19.841 1.00 95.44 85 LYS A CA 1
ATOM 720 C C . LYS A 1 85 ? -8.165 0.820 18.594 1.00 95.44 85 LYS A C 1
ATOM 722 O O . LYS A 1 85 ? -8.437 0.356 17.490 1.00 95.44 85 LYS A O 1
ATOM 727 N N . LYS A 1 86 ? -7.521 1.978 18.753 1.00 94.62 86 LYS A N 1
ATOM 728 C CA . LYS A 1 86 ? -7.162 2.865 17.641 1.00 94.62 86 LYS A CA 1
ATOM 729 C C . LYS A 1 86 ? -6.291 2.167 16.592 1.00 94.62 86 LYS A C 1
ATOM 731 O O . LYS A 1 86 ? -6.563 2.277 15.401 1.00 94.62 86 LYS A O 1
ATOM 736 N N . ARG A 1 87 ? -5.263 1.418 17.009 1.00 93.25 87 ARG A N 1
ATOM 737 C CA . ARG A 1 87 ? -4.378 0.689 16.078 1.00 93.25 87 ARG A CA 1
ATOM 738 C C . ARG A 1 87 ? -5.110 -0.424 15.330 1.00 93.25 87 ARG A C 1
ATOM 740 O O . ARG A 1 87 ? -4.827 -0.664 14.160 1.00 93.25 87 ARG A O 1
ATOM 747 N N . ARG A 1 88 ? -6.055 -1.099 15.988 1.00 94.38 88 ARG A N 1
ATOM 748 C CA . ARG A 1 88 ? -6.909 -2.121 15.361 1.00 94.38 88 ARG A CA 1
ATOM 749 C C . ARG A 1 88 ? -7.849 -1.522 14.327 1.00 94.38 88 ARG A C 1
ATOM 751 O O . ARG A 1 88 ? -7.943 -2.053 13.225 1.00 94.38 88 ARG A O 1
ATOM 758 N N . GLU A 1 89 ? -8.515 -0.427 14.676 1.00 93.75 89 GLU A N 1
ATOM 759 C CA . GLU A 1 89 ? -9.390 0.311 13.762 1.00 93.75 89 GLU A CA 1
ATOM 760 C C . GLU A 1 89 ? -8.610 0.813 12.546 1.00 93.75 89 GLU A C 1
ATOM 762 O O . GLU A 1 89 ? -9.046 0.629 11.414 1.00 93.75 89 GLU A O 1
ATOM 767 N N . GLU A 1 90 ? -7.412 1.355 12.764 1.00 90.94 90 GLU A N 1
ATOM 768 C CA . GLU A 1 90 ? -6.527 1.798 11.691 1.00 90.94 90 GLU A CA 1
ATOM 769 C C . GLU A 1 90 ? -6.078 0.647 10.778 1.00 90.94 90 GLU A C 1
ATOM 771 O O . GLU A 1 90 ? -6.122 0.783 9.556 1.00 90.94 90 GLU A O 1
ATOM 776 N N . LEU A 1 91 ? -5.687 -0.500 11.342 1.00 91.19 91 LEU A N 1
ATOM 777 C CA . LEU A 1 91 ? -5.318 -1.688 10.567 1.00 91.19 91 LEU A CA 1
ATOM 778 C C . LEU A 1 91 ? -6.484 -2.181 9.693 1.00 91.19 91 LEU A C 1
ATOM 780 O O . LEU A 1 91 ? -6.288 -2.471 8.509 1.00 91.19 91 LEU A O 1
ATOM 784 N N . ILE A 1 92 ? -7.691 -2.260 10.263 1.00 92.44 92 ILE A N 1
ATOM 785 C CA . ILE A 1 92 ? -8.899 -2.671 9.537 1.00 92.44 92 ILE A CA 1
ATOM 786 C C . ILE A 1 92 ? -9.235 -1.655 8.444 1.00 92.44 92 ILE A C 1
ATOM 788 O O . ILE A 1 92 ? -9.433 -2.055 7.301 1.00 92.44 92 ILE A O 1
ATOM 792 N N . SER A 1 93 ? -9.243 -0.358 8.762 1.00 91.31 93 SER A N 1
ATOM 793 C CA . SER A 1 93 ? -9.555 0.709 7.803 1.00 91.31 93 SER A CA 1
ATOM 794 C C . SER A 1 93 ? -8.590 0.702 6.622 1.00 91.31 93 SER A C 1
ATOM 796 O O . SER A 1 93 ? -9.041 0.661 5.484 1.00 91.31 93 SER A O 1
ATOM 798 N N . ARG A 1 94 ? -7.274 0.627 6.861 1.00 89.81 94 ARG A N 1
ATOM 799 C CA . ARG A 1 94 ? -6.281 0.552 5.775 1.00 89.81 94 ARG A CA 1
ATOM 800 C C . ARG A 1 94 ? -6.487 -0.672 4.883 1.00 89.81 94 ARG A C 1
ATOM 802 O O . ARG A 1 94 ? -6.282 -0.581 3.677 1.00 89.81 94 ARG A O 1
ATOM 809 N N . THR A 1 95 ? -6.874 -1.803 5.473 1.00 91.94 95 THR A N 1
ATOM 810 C CA . THR A 1 95 ? -7.146 -3.045 4.736 1.00 91.94 95 THR A CA 1
ATOM 811 C C . THR A 1 95 ? -8.411 -2.932 3.893 1.00 91.94 95 THR A C 1
ATOM 813 O O . THR A 1 95 ? -8.380 -3.285 2.720 1.00 91.94 95 THR A O 1
ATOM 816 N N . SER A 1 96 ? -9.498 -2.424 4.477 1.00 93.06 96 SER A N 1
ATOM 817 C CA . SER A 1 96 ? -10.779 -2.240 3.789 1.00 93.06 96 SER A CA 1
ATOM 818 C C . SER A 1 96 ? -10.650 -1.242 2.646 1.00 93.06 96 SER A C 1
ATOM 820 O O . SER A 1 96 ? -11.005 -1.554 1.520 1.00 93.06 96 SER A O 1
ATOM 822 N N . ASP A 1 97 ? -10.041 -0.086 2.898 1.00 93.81 97 ASP A N 1
ATOM 823 C CA . ASP A 1 97 ? -9.849 0.931 1.866 1.00 93.81 97 ASP A CA 1
ATOM 824 C C . ASP A 1 97 ? -8.965 0.424 0.719 1.00 93.81 97 ASP A C 1
ATOM 826 O O . ASP A 1 97 ? -9.159 0.805 -0.430 1.00 93.81 97 ASP A O 1
ATOM 830 N N . PHE A 1 98 ? -7.967 -0.418 1.019 1.00 94.19 98 PHE A N 1
ATOM 831 C CA . PHE A 1 98 ? -7.141 -1.041 -0.016 1.00 94.19 98 PHE A CA 1
ATOM 832 C C . PHE A 1 98 ? -7.918 -2.095 -0.816 1.00 94.19 98 PHE A C 1
ATOM 834 O O . PHE A 1 98 ? -7.660 -2.264 -2.003 1.00 94.19 98 PHE A O 1
ATOM 841 N N . TYR A 1 99 ? -8.877 -2.782 -0.192 1.00 94.44 99 TYR A N 1
ATOM 842 C CA . TYR A 1 99 ? -9.810 -3.661 -0.895 1.00 94.44 99 TYR A CA 1
ATOM 843 C C . TYR A 1 99 ? -10.648 -2.862 -1.899 1.00 94.44 99 TYR A C 1
ATOM 845 O O . TYR A 1 99 ? -10.687 -3.223 -3.074 1.00 94.44 99 TYR A O 1
ATOM 853 N N . ASP A 1 100 ? -11.216 -1.735 -1.462 1.00 94.25 100 ASP A N 1
ATOM 854 C CA . ASP A 1 100 ? -11.993 -0.835 -2.320 1.00 94.25 100 ASP A CA 1
ATOM 855 C C . ASP A 1 100 ? -11.147 -0.279 -3.476 1.00 94.25 100 ASP A C 1
ATOM 857 O O . ASP A 1 100 ? -11.586 -0.313 -4.623 1.00 94.25 100 ASP A O 1
ATOM 861 N N . ASP A 1 101 ? -9.905 0.149 -3.201 1.00 92.81 101 ASP A N 1
ATOM 862 C CA . ASP A 1 101 ? -8.972 0.650 -4.224 1.00 92.81 101 ASP A CA 1
ATOM 863 C C . ASP A 1 101 ? -8.738 -0.380 -5.338 1.00 92.81 101 ASP A C 1
ATOM 865 O O . ASP A 1 101 ? -8.664 -0.041 -6.521 1.00 92.81 101 ASP A O 1
ATOM 869 N N . VAL A 1 102 ? -8.591 -1.653 -4.963 1.00 94.44 102 VAL A N 1
ATOM 870 C CA . VAL A 1 102 ? -8.372 -2.738 -5.922 1.00 94.44 102 VAL A CA 1
ATOM 871 C C . VAL A 1 102 ? -9.644 -3.019 -6.711 1.00 94.44 102 VAL A C 1
ATOM 873 O O . VAL A 1 102 ? -9.576 -3.113 -7.934 1.00 94.44 102 VAL A O 1
ATOM 876 N N . LEU A 1 103 ? -10.800 -3.119 -6.058 1.00 92.88 103 LEU A N 1
ATOM 877 C CA . LEU A 1 103 ? -12.062 -3.354 -6.761 1.00 92.88 103 LEU A CA 1
ATOM 878 C C . LEU A 1 103 ? -12.373 -2.244 -7.772 1.00 92.88 103 LEU A C 1
ATOM 880 O O . LEU A 1 103 ? -12.619 -2.536 -8.944 1.00 92.88 103 LEU A O 1
ATOM 884 N N . GLU A 1 104 ? -12.265 -0.979 -7.353 1.00 92.69 104 GLU A N 1
ATOM 885 C CA . GLU A 1 104 ? -12.483 0.186 -8.217 1.00 92.69 104 GLU A CA 1
ATOM 886 C C . GLU A 1 104 ? -11.544 0.156 -9.429 1.00 92.69 104 GLU A C 1
ATOM 888 O O . GLU A 1 104 ? -11.959 0.394 -10.563 1.00 92.69 104 GLU A O 1
ATOM 893 N N . ARG A 1 105 ? -10.273 -0.203 -9.216 1.00 90.44 105 ARG A N 1
ATOM 894 C CA . ARG A 1 105 ? -9.272 -0.256 -10.286 1.00 90.44 105 ARG A CA 1
ATOM 895 C C . ARG A 1 105 ? -9.565 -1.329 -11.333 1.00 90.44 105 ARG A 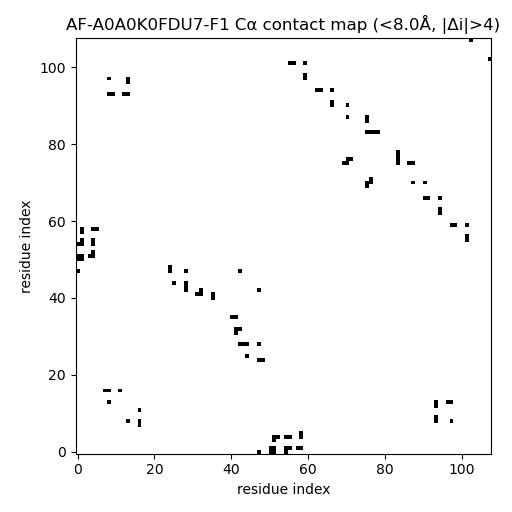C 1
ATOM 897 O O . ARG A 1 105 ? -9.266 -1.111 -12.508 1.00 90.44 105 ARG A O 1
ATOM 904 N N . PHE A 1 106 ? -10.092 -2.477 -10.915 1.00 90.38 106 PHE 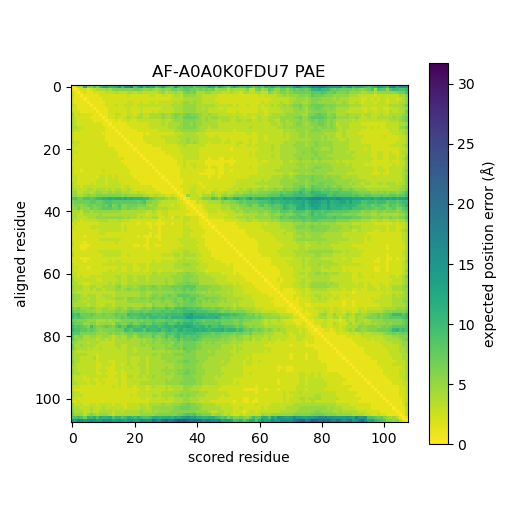A N 1
ATOM 905 C CA . PHE A 1 106 ? -10.304 -3.638 -11.782 1.00 90.38 106 PHE A CA 1
ATOM 906 C C . PHE A 1 106 ? -11.768 -3.821 -12.221 1.00 90.38 106 PHE A C 1
ATOM 908 O O . PHE A 1 106 ? -12.066 -4.803 -12.900 1.00 90.38 106 PHE A O 1
ATOM 915 N N . ASN A 1 107 ? -12.650 -2.856 -11.920 1.00 82.44 107 ASN A N 1
ATOM 916 C CA . ASN A 1 107 ? -14.095 -2.910 -12.190 1.00 82.44 107 ASN A CA 1
ATOM 917 C C . ASN A 1 107 ? -14.749 -4.196 -11.656 1.00 82.44 107 ASN A C 1
ATOM 919 O O . ASN A 1 107 ? -15.541 -4.833 -12.359 1.00 82.44 107 ASN A O 1
ATOM 923 N N . MET A 1 108 ? -14.365 -4.600 -10.445 1.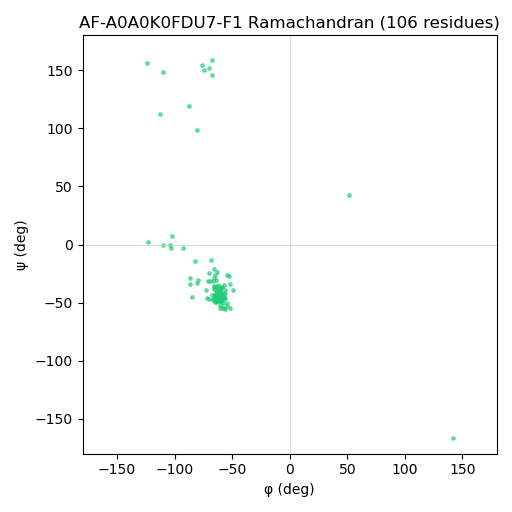00 59.00 108 MET A N 1
ATOM 924 C CA . MET A 1 108 ? -14.870 -5.798 -9.768 1.00 59.00 108 MET A CA 1
ATOM 925 C C . MET A 1 108 ? -15.880 -5.458 -8.678 1.00 59.00 108 MET A C 1
ATOM 927 O O . MET A 1 108 ? -15.745 -4.380 -8.061 1.00 59.00 108 MET A O 1
#

Nearest PDB structures (foldseek):
  4jlr-assembly2_C  TM=4.762E-01  e=6.320E+00  unclassified
  7n7p-assembly1_B  TM=4.047E-01  e=9.652E+00  Homo sapiens
  3uun-assembly3_B  TM=2.252E-01  e=7.407E+00  Homo sapiens

Sequence (108 aa):
MADLARLLAFNTTSKYRRENENRLIEYYHKIFNETVNDERYQVSLENLKLAYHESLPLVLIFFAFSTPLYYYMNFIVIGTQEEIKKRREELISRTSDFYDDVLERFNM

InterPro domains:
  IPR012877 Uncharacterised oxidoreductase Dhs-27 [PF07914] (2-106)
  IPR052961 Oxidoreductase and Kinase-like Enzymes [PTHR23020] (2-105)

Organism: Strongyloides venezuelensis (NCBI:txid75913)

Radius of gyration: 15.91 Å; Cα contacts (8 Å, |Δi|>4): 64; chains: 1; bounding box: 39×25×45 Å

Foldseek 3Di:
DLVLLLCLLPPDQLVCCVVCVLVSLVVVLVVVQVPPPDPVPRDDSVVSVVVSLVSLVVNLVVLVVVLVVVLPDPVLPPDDPVSNVVSNVRSVNSSVSSVVVNCVSVVD

Solvent-accessible surface area (backbone atoms only — not comparable to full-atom values): 6052 Å² total; per-residue (Å²): 83,43,66,56,46,42,49,49,54,73,75,41,54,56,67,58,39,71,78,37,46,69,63,52,52,52,51,49,48,52,54,51,44,74,65,42,88,49,73,89,74,46,76,55,68,66,61,49,54,50,45,30,60,72,24,40,64,62,41,47,55,52,44,70,62,43,49,72,57,48,64,71,31,66,89,31,63,60,71,54,73,66,57,24,49,52,46,44,53,50,54,50,49,38,48,52,51,50,48,51,55,46,27,67,74,68,76,100

Secondary structure (DSSP, 8-state):
-HHHHHHHHHHS-HHHHHHHHHHHHHHHHHHHHHH--SGGG---HHHHHHHHHHHHHHHHHHHHHHHHHHTTSHHHHSS-HHHHHHHHHHHHHHHHHHHHHHHHHHT-